Protein AF-A0AAV7KX79-F1 (afdb_monomer)

Solvent-accessible surface area (backbone atoms only — not comparable to full-atom values): 10371 Å² total; per-residue (Å²): 143,81,83,87,81,86,80,78,93,76,89,90,77,85,84,73,77,76,70,63,57,60,59,56,51,53,53,51,51,50,51,51,44,48,51,37,61,74,69,62,45,58,88,52,43,65,60,43,50,50,52,53,51,50,47,45,74,76,41,53,87,78,49,59,52,72,58,51,51,51,53,47,49,51,54,48,49,50,45,56,53,49,39,62,74,69,65,52,58,69,70,59,53,50,57,50,41,52,71,71,47,48,95,70,77,80,91,54,98,81,46,55,71,69,52,52,51,51,52,49,50,52,38,53,53,50,49,55,51,51,52,48,44,70,73,34,63,67,60,34,52,54,47,54,54,58,57,50,55,65,64,61,70,73,77,80,78,83,87,78,82,70,87,78,77,90,131

Nearest PDB structures (foldseek):
  5xyf-assembly1_A  TM=8.731E-01  e=1.178E-05  Homo sapiens
  8g9k-assembly1_A  TM=6.149E-01  e=1.117E+00  synthetic construct
  5xbk-assembly4_C  TM=3.121E-01  e=5.743E+00  Homo sapiens

Sequence (167 aa):
MRAKVRRGWACGRDSDTIREDNSLNVRLVAAAVWAVVKRRDTEHFGKVLEFLQIVHQQVPDLVFYRHHAKLCAGLKGKLVLDMFEKMRCPLDILKVLDNLFPEVLPDDPFAAPHDLWKVGQCYQEFRNFTFRLIRDDKFRTHYLQNALATFRHVSSADMFGGPTTND

Mean predicted aligned error: 12.67 Å

Radius of gyration: 25.35 Å; Cα contacts (8 Å, |Δi|>4): 63; chains: 1; bounding box: 36×67×100 Å

Foldseek 3Di:
DDDDDDDDDDDDDDDPPPPVVVVVVLVVVVVVLVVCVVVVVLVCLVVNLVNLVVCCVVPVVPDQPLVSLVVLLVSLLSNLLVCLVVVHDLVVSVVSLCVSQPLQDDDDPRHDPVSNVVSNVSSVVSVVVSVCLVPDVVCVVVCCVVVVVVVVVVPPDPDDPDDDDDD

Structure (mmCIF, N/CA/C/O backbone):
data_AF-A0AAV7KX79-F1
#
_entry.id   AF-A0AAV7KX79-F1
#
loop_
_atom_site.group_PDB
_atom_site.id
_atom_site.type_symbol
_atom_site.label_atom_id
_atom_site.label_alt_id
_atom_site.label_comp_id
_atom_site.label_asym_id
_atom_site.label_entity_id
_atom_site.label_seq_id
_atom_site.pdbx_PDB_ins_code
_atom_site.Cartn_x
_atom_site.Cartn_y
_atom_site.Cartn_z
_atom_site.occupancy
_atom_site.B_iso_or_equiv
_atom_site.auth_seq_id
_atom_site.auth_comp_id
_atom_site.auth_asym_id
_atom_site.auth_atom_id
_atom_site.pdbx_PDB_model_num
ATOM 1 N N . MET A 1 1 ? 8.513 -24.366 -78.784 1.00 43.75 1 MET A N 1
ATOM 2 C CA . MET A 1 1 ? 7.272 -24.742 -78.067 1.00 43.75 1 MET A CA 1
ATOM 3 C C . MET A 1 1 ? 7.639 -25.473 -76.778 1.00 43.75 1 MET A C 1
ATOM 5 O O . MET A 1 1 ? 7.964 -26.649 -76.835 1.00 43.75 1 MET A O 1
ATOM 9 N N . ARG A 1 2 ? 7.672 -24.782 -75.629 1.00 36.50 2 ARG A N 1
ATOM 10 C CA . ARG A 1 2 ? 7.756 -25.406 -74.294 1.00 36.50 2 ARG A CA 1
ATOM 11 C C . ARG A 1 2 ? 6.942 -24.586 -73.297 1.00 36.50 2 ARG A C 1
ATOM 13 O O . ARG A 1 2 ? 6.871 -23.365 -73.396 1.00 36.50 2 ARG A O 1
ATOM 20 N N . ALA A 1 3 ? 6.251 -25.322 -72.438 1.00 37.00 3 ALA A N 1
ATOM 21 C CA . ALA A 1 3 ? 5.068 -24.927 -71.699 1.00 37.00 3 ALA A CA 1
ATOM 22 C C . ALA A 1 3 ? 5.330 -23.905 -70.583 1.00 37.00 3 ALA A C 1
ATOM 24 O O . ALA A 1 3 ? 6.319 -23.977 -69.857 1.00 37.00 3 ALA A O 1
ATOM 25 N N . LYS A 1 4 ? 4.373 -22.986 -70.425 1.00 45.44 4 LYS A N 1
ATOM 26 C CA . LYS A 1 4 ? 4.292 -21.993 -69.353 1.00 45.44 4 LYS A CA 1
ATOM 27 C C . LYS A 1 4 ? 3.724 -22.669 -68.102 1.00 45.44 4 LYS A C 1
ATOM 29 O O . LYS A 1 4 ? 2.521 -22.900 -68.010 1.00 45.44 4 LYS A O 1
ATOM 34 N N . VAL A 1 5 ? 4.592 -23.013 -67.152 1.00 46.75 5 VAL A N 1
ATOM 35 C CA . VAL A 1 5 ? 4.190 -23.520 -65.831 1.00 46.75 5 VAL A CA 1
ATOM 36 C C . VAL A 1 5 ? 3.666 -22.352 -64.994 1.00 46.75 5 VAL A C 1
ATOM 38 O O . VAL A 1 5 ? 4.412 -21.456 -64.611 1.00 46.75 5 VAL A O 1
ATOM 41 N N . ARG A 1 6 ? 2.357 -22.368 -64.720 1.00 44.12 6 ARG A N 1
ATOM 42 C CA . ARG A 1 6 ? 1.689 -21.553 -63.697 1.00 44.12 6 ARG A CA 1
ATOM 43 C C . ARG A 1 6 ? 1.811 -22.266 -62.351 1.00 44.12 6 ARG A C 1
ATOM 45 O O . ARG A 1 6 ? 1.070 -23.216 -62.147 1.00 44.12 6 ARG A O 1
ATOM 52 N N . ARG A 1 7 ? 2.689 -21.815 -61.452 1.00 41.38 7 ARG A N 1
ATOM 53 C CA . ARG A 1 7 ? 2.660 -22.055 -59.989 1.00 41.38 7 ARG A CA 1
ATOM 54 C C . ARG A 1 7 ? 3.535 -20.966 -59.343 1.00 41.38 7 ARG A C 1
ATOM 56 O O . ARG A 1 7 ? 4.612 -20.718 -59.856 1.00 41.38 7 ARG A O 1
ATOM 63 N N . GLY A 1 8 ? 3.162 -20.265 -58.285 1.00 35.28 8 GLY A N 1
ATOM 64 C CA . GLY A 1 8 ? 1.996 -20.383 -57.433 1.00 35.28 8 GLY A CA 1
ATOM 65 C C . GLY A 1 8 ? 1.723 -19.057 -56.730 1.00 35.28 8 GLY A C 1
ATOM 66 O O . GLY A 1 8 ? 2.566 -18.165 -56.672 1.00 35.28 8 GLY A O 1
ATOM 67 N N . TRP A 1 9 ? 0.501 -18.949 -56.231 1.00 45.38 9 TRP A N 1
ATOM 68 C CA . TRP A 1 9 ? 0.145 -17.988 -55.207 1.00 45.38 9 TRP A CA 1
ATOM 69 C C . TRP A 1 9 ? 0.698 -18.526 -53.885 1.00 45.38 9 TRP A C 1
ATOM 71 O O . TRP A 1 9 ? 0.298 -19.601 -53.449 1.00 45.38 9 TRP A O 1
ATOM 81 N N . ALA A 1 10 ? 1.632 -17.805 -53.279 1.00 40.94 10 ALA A N 1
ATOM 82 C CA . ALA A 1 10 ? 2.019 -17.955 -51.880 1.00 40.94 10 ALA A CA 1
ATOM 83 C C . ALA A 1 10 ? 2.310 -16.530 -51.391 1.00 40.94 10 ALA A C 1
ATOM 85 O O . ALA A 1 10 ? 3.184 -15.857 -51.922 1.00 40.94 10 ALA A O 1
ATOM 86 N N . CYS A 1 11 ? 1.350 -15.932 -50.694 1.00 48.69 11 CYS A N 1
ATOM 87 C CA . CYS A 1 11 ? 1.288 -15.911 -49.234 1.00 48.69 11 CYS A CA 1
ATOM 88 C C . CYS A 1 11 ? 2.320 -14.930 -48.664 1.00 48.69 11 CYS A C 1
ATOM 90 O O . CYS A 1 11 ? 3.511 -15.207 -48.610 1.00 48.69 11 CYS A O 1
ATOM 92 N N . GLY A 1 12 ? 1.815 -13.773 -48.256 1.00 44.31 12 GLY A N 1
ATOM 93 C CA . GLY A 1 12 ? 2.560 -12.710 -47.595 1.00 44.31 12 GLY A CA 1
ATOM 94 C C . GLY A 1 12 ? 1.580 -11.657 -47.102 1.00 44.31 12 GLY A C 1
ATOM 95 O O . GLY A 1 12 ? 1.702 -10.486 -47.442 1.00 44.31 12 GLY A O 1
ATOM 96 N N . ARG A 1 13 ? 0.531 -12.113 -46.411 1.00 47.59 13 ARG A N 1
ATOM 97 C CA . ARG A 1 13 ? -0.399 -11.261 -45.684 1.00 47.59 13 ARG A CA 1
ATOM 98 C C . ARG A 1 13 ? -0.186 -11.512 -44.190 1.00 47.59 13 ARG A C 1
ATOM 100 O O . ARG A 1 13 ? -0.152 -12.666 -43.776 1.00 47.59 13 ARG A O 1
ATOM 107 N N . ASP A 1 14 ? -0.062 -10.406 -43.467 1.00 49.31 14 ASP A N 1
ATOM 108 C CA . ASP A 1 14 ? -0.220 -10.227 -42.023 1.00 49.31 14 ASP A CA 1
ATOM 109 C C . ASP A 1 14 ? 0.866 -10.808 -41.106 1.00 49.31 14 ASP A C 1
ATOM 111 O O . ASP A 1 14 ? 0.841 -11.962 -40.687 1.00 49.31 14 ASP A O 1
ATOM 115 N N . SER A 1 15 ? 1.801 -9.950 -40.691 1.00 48.16 15 SER A N 1
ATOM 116 C CA . SER A 1 15 ? 2.527 -10.137 -39.422 1.00 48.16 15 SER A CA 1
ATOM 117 C C . SER A 1 15 ? 2.645 -8.865 -38.569 1.00 48.16 15 SER A C 1
ATOM 119 O O . SER A 1 15 ? 3.143 -8.948 -37.451 1.00 48.16 15 SER A O 1
ATOM 121 N N . ASP A 1 16 ? 2.107 -7.719 -39.006 1.00 46.16 16 ASP A N 1
ATOM 122 C CA . ASP A 1 16 ? 2.292 -6.442 -38.291 1.00 46.16 16 ASP A CA 1
ATOM 123 C C . ASP A 1 16 ? 1.095 -5.996 -37.428 1.00 46.16 16 ASP A C 1
ATOM 125 O O . ASP A 1 16 ? 1.222 -5.071 -36.631 1.00 46.16 16 ASP A O 1
ATOM 129 N N . THR A 1 17 ? -0.058 -6.670 -37.483 1.00 48.53 17 THR A N 1
ATOM 130 C CA . THR A 1 17 ? -1.276 -6.210 -36.777 1.00 48.53 17 THR A CA 1
ATOM 131 C C . THR A 1 17 ? -1.373 -6.663 -35.309 1.00 48.53 17 THR A C 1
ATOM 133 O O . THR A 1 17 ? -2.221 -6.174 -34.573 1.00 48.53 17 THR A O 1
ATOM 136 N N . ILE A 1 18 ? -0.496 -7.551 -34.825 1.00 49.06 18 ILE A N 1
ATOM 137 C CA . ILE A 1 18 ? -0.605 -8.118 -33.459 1.00 49.06 18 ILE A CA 1
ATOM 138 C C . ILE A 1 18 ? 0.144 -7.278 -32.397 1.00 49.06 18 ILE A C 1
ATOM 140 O O . ILE A 1 18 ? -0.071 -7.443 -31.199 1.00 49.06 18 ILE A O 1
ATOM 144 N N . ARG A 1 19 ? 1.002 -6.323 -32.793 1.00 47.41 19 ARG A N 1
ATOM 145 C CA . ARG A 1 19 ? 1.788 -5.507 -31.838 1.00 47.41 19 ARG A CA 1
ATOM 146 C C . ARG A 1 19 ? 1.113 -4.214 -31.373 1.00 47.41 19 ARG A C 1
ATOM 148 O O . ARG A 1 19 ? 1.500 -3.702 -30.324 1.00 47.41 19 ARG A O 1
ATOM 155 N N . GLU A 1 20 ? 0.121 -3.697 -32.095 1.00 52.59 20 GLU A N 1
ATOM 156 C CA . GLU A 1 20 ? -0.553 -2.442 -31.717 1.00 52.59 20 GLU A CA 1
ATOM 157 C C . GLU A 1 20 ? -1.643 -2.630 -30.646 1.00 52.59 20 GLU A C 1
ATOM 159 O O . GLU A 1 20 ? -1.925 -1.707 -29.879 1.00 52.59 20 GLU A O 1
ATOM 164 N N . ASP A 1 21 ? -2.185 -3.842 -30.515 1.00 59.50 21 ASP A N 1
ATOM 165 C CA . ASP A 1 21 ? -3.300 -4.153 -29.609 1.00 59.50 21 ASP A CA 1
ATOM 166 C C . ASP A 1 21 ? -2.886 -4.081 -28.119 1.00 59.50 21 ASP A C 1
ATOM 168 O O . ASP A 1 21 ? -3.594 -3.563 -27.253 1.00 59.50 21 ASP A O 1
ATOM 172 N N . ASN A 1 22 ? -1.651 -4.479 -27.799 1.00 65.06 22 ASN A N 1
ATOM 173 C CA . ASN A 1 22 ? -1.164 -4.523 -26.414 1.00 65.06 22 ASN A CA 1
ATOM 174 C C . ASN A 1 22 ? -1.002 -3.136 -25.763 1.00 65.06 22 ASN A C 1
ATOM 176 O O . ASN A 1 22 ? -1.187 -2.998 -24.553 1.00 65.06 22 ASN A O 1
ATOM 180 N N . SER A 1 23 ? -0.693 -2.094 -26.543 1.00 74.88 23 SER A N 1
ATOM 181 C CA . SER A 1 23 ? -0.515 -0.732 -26.013 1.00 74.88 23 SER A CA 1
ATOM 182 C C . SER A 1 23 ? -1.846 -0.111 -25.576 1.00 74.88 23 SER A C 1
ATOM 184 O O . SER A 1 23 ? -1.940 0.516 -24.517 1.00 74.88 23 SER A O 1
ATOM 186 N N . LEU A 1 24 ? -2.908 -0.332 -26.358 1.00 81.56 24 LEU A N 1
ATOM 187 C CA . LEU A 1 24 ? -4.253 0.140 -26.029 1.00 81.56 24 LEU A CA 1
ATOM 188 C C . LEU A 1 24 ? -4.797 -0.562 -24.781 1.00 81.56 24 LEU A C 1
ATOM 190 O O . LEU A 1 24 ? -5.369 0.100 -23.914 1.00 81.56 24 LEU A O 1
ATOM 194 N N . ASN A 1 25 ? -4.523 -1.861 -24.639 1.00 86.06 25 ASN A N 1
ATOM 195 C CA . ASN A 1 25 ? -4.910 -2.642 -23.466 1.00 86.06 25 ASN A CA 1
ATOM 196 C C . ASN A 1 25 ? -4.262 -2.121 -22.173 1.00 86.06 25 ASN A C 1
ATOM 198 O O . ASN A 1 25 ? -4.964 -1.889 -21.188 1.00 86.06 25 ASN A O 1
ATOM 202 N N . VAL A 1 26 ? -2.953 -1.836 -22.169 1.00 87.00 26 VAL A N 1
ATOM 203 C CA . VAL A 1 26 ? -2.279 -1.274 -20.980 1.00 87.00 26 VAL A CA 1
ATOM 204 C C . VAL A 1 26 ? -2.833 0.107 -20.624 1.00 87.00 26 VAL A C 1
ATOM 206 O O . VAL A 1 26 ? -3.076 0.388 -19.451 1.00 87.00 26 VAL A O 1
ATOM 209 N N . ARG A 1 27 ? -3.086 0.967 -21.618 1.00 90.38 27 ARG A N 1
ATOM 210 C CA . ARG A 1 27 ? -3.663 2.304 -21.393 1.00 90.38 27 ARG A CA 1
ATOM 211 C C . ARG A 1 27 ? -5.080 2.233 -20.833 1.00 90.38 27 ARG A C 1
ATOM 213 O O . ARG A 1 27 ? -5.415 3.011 -19.942 1.00 90.38 27 ARG A O 1
ATOM 220 N N . LEU A 1 28 ? -5.894 1.301 -21.326 1.00 92.00 28 LEU A N 1
ATOM 221 C CA . LEU A 1 28 ? -7.248 1.071 -20.832 1.00 92.00 28 LEU A CA 1
ATOM 222 C C . LEU A 1 28 ? -7.231 0.596 -19.373 1.00 92.00 28 LEU A C 1
ATOM 224 O O . LEU A 1 28 ? -7.932 1.166 -18.536 1.00 92.00 28 LEU A O 1
ATOM 228 N N . VAL A 1 29 ? -6.393 -0.394 -19.049 1.00 91.88 29 VAL A 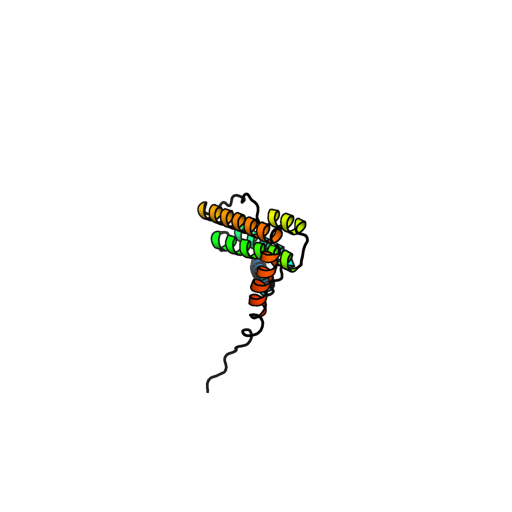N 1
ATOM 229 C CA . VAL A 1 29 ? -6.245 -0.896 -17.674 1.00 91.88 29 VAL A CA 1
ATOM 230 C C . VAL A 1 29 ? -5.708 0.199 -16.752 1.00 91.88 29 VAL A C 1
ATOM 232 O O . VAL A 1 29 ? -6.259 0.406 -15.674 1.00 91.88 29 VAL A O 1
ATOM 235 N N . ALA A 1 30 ? -4.705 0.967 -17.183 1.00 90.81 30 ALA A N 1
ATOM 236 C CA . ALA A 1 30 ? -4.180 2.092 -16.411 1.00 90.81 30 ALA A CA 1
ATOM 237 C C . ALA A 1 30 ? -5.248 3.170 -16.155 1.00 90.81 30 ALA A C 1
ATOM 239 O O . ALA A 1 30 ? -5.343 3.691 -15.043 1.00 90.81 30 ALA A O 1
ATOM 240 N N . ALA A 1 31 ? -6.095 3.475 -17.144 1.00 92.25 31 ALA A N 1
ATOM 241 C CA . ALA A 1 31 ? -7.216 4.397 -16.975 1.00 92.25 31 ALA A CA 1
ATOM 242 C C . ALA A 1 31 ? -8.254 3.863 -15.973 1.00 92.25 31 ALA A C 1
ATOM 244 O O . ALA A 1 31 ? -8.740 4.622 -15.131 1.00 92.25 31 ALA A O 1
ATOM 245 N N . ALA A 1 32 ? -8.559 2.563 -16.013 1.00 91.31 32 ALA A N 1
ATOM 246 C CA . ALA A 1 32 ? -9.450 1.920 -15.050 1.00 91.31 32 ALA A CA 1
ATOM 247 C C . ALA A 1 32 ? -8.865 1.943 -13.626 1.00 91.31 32 ALA A C 1
ATOM 249 O O . ALA A 1 32 ? -9.551 2.335 -12.682 1.00 91.31 32 ALA A O 1
ATOM 250 N N . VAL A 1 33 ? -7.580 1.609 -13.476 1.00 92.38 33 VAL A N 1
ATOM 251 C CA . VAL A 1 33 ? -6.840 1.696 -12.208 1.00 92.38 33 VAL A CA 1
ATOM 252 C C . VAL A 1 33 ? -6.875 3.121 -11.658 1.00 92.38 33 VAL A C 1
ATOM 254 O O . VAL A 1 33 ? -7.203 3.328 -10.489 1.00 92.38 33 VAL A O 1
ATOM 257 N N . TRP A 1 34 ? -6.610 4.120 -12.501 1.00 91.00 34 TRP A N 1
ATOM 258 C CA . TRP A 1 34 ? -6.688 5.523 -12.108 1.00 91.00 34 TRP A CA 1
ATOM 259 C C . TRP A 1 34 ? -8.095 5.922 -11.654 1.00 91.00 34 TRP A C 1
ATOM 261 O O . TRP A 1 34 ? -8.246 6.593 -10.633 1.00 91.00 34 TRP A O 1
ATOM 271 N N . ALA A 1 35 ? -9.138 5.479 -12.362 1.00 91.44 35 ALA A N 1
ATOM 272 C CA . ALA A 1 35 ? -10.521 5.741 -11.977 1.00 91.44 35 ALA A CA 1
ATOM 273 C C . ALA A 1 35 ? -10.870 5.138 -10.604 1.00 91.44 35 ALA A C 1
ATOM 275 O O . ALA A 1 35 ? -11.500 5.820 -9.795 1.00 91.44 35 ALA A O 1
ATOM 276 N N . VAL A 1 36 ? -10.423 3.911 -10.315 1.00 91.81 36 VAL A N 1
ATOM 277 C CA . VAL A 1 36 ? -10.594 3.246 -9.008 1.00 91.81 36 VAL A CA 1
ATOM 278 C C . VAL A 1 36 ? -9.916 4.044 -7.893 1.00 91.81 36 VAL A C 1
ATOM 280 O O . VAL A 1 36 ? -10.543 4.354 -6.877 1.00 91.81 36 VAL A O 1
ATOM 283 N N . VAL A 1 37 ? -8.657 4.444 -8.096 1.00 89.19 37 VAL A N 1
ATOM 284 C CA . VAL A 1 37 ? -7.898 5.231 -7.111 1.00 89.19 37 VAL A CA 1
ATOM 285 C C . VAL A 1 37 ? -8.544 6.601 -6.891 1.00 89.19 37 VAL A C 1
ATOM 287 O O . VAL A 1 37 ? -8.715 7.023 -5.747 1.00 89.19 37 VAL A O 1
ATOM 290 N N . LYS A 1 38 ? -8.981 7.272 -7.966 1.00 89.06 38 LYS A N 1
ATOM 291 C CA . LYS A 1 38 ? -9.652 8.579 -7.898 1.00 89.06 38 LYS A CA 1
ATOM 292 C C . LYS A 1 38 ? -10.980 8.505 -7.141 1.00 89.06 38 LYS A C 1
ATOM 294 O O . LYS A 1 38 ? -11.286 9.406 -6.366 1.00 89.06 38 LYS A O 1
ATOM 299 N N . ARG A 1 39 ? -11.750 7.431 -7.336 1.00 87.62 39 ARG A N 1
ATOM 300 C CA . ARG A 1 39 ? -13.010 7.172 -6.616 1.00 87.62 39 ARG A CA 1
ATOM 301 C C . ARG A 1 39 ? -12.799 6.636 -5.198 1.00 87.62 39 ARG A C 1
ATOM 303 O O . ARG A 1 39 ? -13.764 6.558 -4.448 1.00 87.62 39 ARG A O 1
ATOM 310 N N . ARG A 1 40 ? -11.554 6.305 -4.825 1.00 85.62 40 ARG A N 1
ATOM 311 C CA . ARG A 1 40 ? -11.184 5.665 -3.551 1.00 85.62 40 ARG A CA 1
ATOM 312 C C . ARG A 1 40 ? -11.956 4.369 -3.304 1.00 85.62 40 ARG A C 1
ATOM 314 O O . ARG A 1 40 ? -12.317 4.066 -2.171 1.00 85.62 40 ARG A O 1
ATOM 321 N N . ASP A 1 41 ? -12.200 3.625 -4.375 1.00 86.69 41 ASP A N 1
ATOM 322 C CA . ASP A 1 41 ? -12.957 2.382 -4.326 1.00 86.69 41 ASP A CA 1
ATOM 323 C C . ASP A 1 41 ? -12.067 1.233 -3.830 1.00 86.69 41 ASP A C 1
ATOM 325 O O . ASP A 1 41 ? -11.346 0.584 -4.593 1.00 86.69 41 ASP A O 1
ATOM 329 N N . THR A 1 42 ? -12.089 1.024 -2.514 1.00 86.50 42 THR A N 1
ATOM 330 C CA . THR A 1 42 ? -11.222 0.075 -1.807 1.00 86.50 42 THR A CA 1
ATOM 331 C C . THR A 1 42 ? -11.500 -1.384 -2.147 1.00 86.50 42 THR A C 1
ATOM 333 O O . THR A 1 42 ? -10.607 -2.213 -1.976 1.00 86.50 42 THR A O 1
ATOM 336 N N . GLU A 1 43 ? -12.680 -1.711 -2.681 1.00 87.31 43 GLU A N 1
ATOM 337 C CA . GLU A 1 43 ? -13.030 -3.080 -3.086 1.00 87.31 43 GLU A CA 1
ATOM 338 C C . GLU A 1 43 ? -12.152 -3.558 -4.247 1.00 87.31 43 GLU A C 1
ATOM 340 O O . GLU A 1 43 ? -11.775 -4.727 -4.329 1.00 87.31 43 GLU A O 1
ATOM 345 N N . HIS A 1 44 ? -11.748 -2.627 -5.112 1.00 90.31 44 HIS A N 1
ATOM 346 C CA . HIS A 1 44 ? -10.944 -2.908 -6.295 1.00 90.31 44 HIS A CA 1
ATOM 347 C C . HIS A 1 44 ? -9.438 -2.708 -6.078 1.00 90.31 44 HIS A C 1
ATOM 349 O O . HIS A 1 44 ? -8.646 -3.003 -6.977 1.00 90.31 44 HIS A O 1
ATOM 355 N N . PHE A 1 45 ? -9.004 -2.261 -4.895 1.00 90.69 45 PHE A N 1
ATOM 356 C CA . PHE A 1 45 ? -7.586 -1.997 -4.625 1.00 90.69 45 PHE A CA 1
ATOM 357 C C . PHE A 1 45 ? -6.714 -3.254 -4.716 1.00 90.69 45 PHE A C 1
ATOM 359 O O . PHE A 1 45 ? -5.549 -3.140 -5.088 1.00 90.69 45 PHE A O 1
ATOM 366 N N . GLY A 1 46 ? -7.267 -4.447 -4.471 1.00 89.75 46 GLY A N 1
ATOM 367 C CA . GLY A 1 46 ? -6.550 -5.707 -4.704 1.00 89.75 46 GLY A CA 1
ATOM 368 C C . GLY A 1 46 ? -6.077 -5.851 -6.156 1.00 89.75 46 GLY A C 1
ATOM 369 O O . GLY A 1 46 ? -4.901 -6.109 -6.395 1.00 89.75 46 GLY A O 1
ATOM 370 N N . LYS A 1 47 ? -6.957 -5.565 -7.126 1.00 91.31 47 LYS A N 1
ATOM 371 C CA . LYS A 1 47 ? -6.626 -5.598 -8.564 1.00 91.31 47 LYS A CA 1
ATOM 372 C C . LYS A 1 47 ? -5.645 -4.493 -8.956 1.00 91.31 47 LYS A C 1
ATOM 374 O O . LYS A 1 47 ? -4.800 -4.692 -9.820 1.00 91.31 47 LYS A O 1
ATOM 379 N N . VAL A 1 48 ? -5.740 -3.325 -8.314 1.00 93.62 48 VAL A N 1
ATOM 380 C CA . VAL A 1 48 ? -4.778 -2.230 -8.524 1.00 93.62 48 VAL A CA 1
ATOM 381 C C . VAL A 1 48 ? -3.379 -2.642 -8.067 1.00 93.62 48 VAL A C 1
ATOM 383 O O . VAL A 1 48 ? -2.412 -2.414 -8.789 1.00 93.62 48 VAL A O 1
ATOM 386 N N . LEU A 1 49 ? -3.263 -3.261 -6.891 1.00 93.19 49 LEU A N 1
ATOM 387 C CA . LEU A 1 49 ? -1.987 -3.754 -6.370 1.00 93.19 49 LEU A CA 1
ATOM 388 C C . LEU A 1 49 ? -1.398 -4.850 -7.265 1.00 93.19 49 LEU A C 1
ATOM 390 O O . LEU A 1 49 ? -0.204 -4.818 -7.545 1.00 93.19 49 LEU A O 1
ATOM 394 N N . GLU A 1 50 ? -2.228 -5.771 -7.754 1.00 92.44 50 GLU A N 1
ATOM 395 C CA . GLU A 1 50 ? -1.813 -6.804 -8.709 1.00 92.44 50 GLU A CA 1
ATOM 396 C C . GLU A 1 50 ? -1.289 -6.189 -10.013 1.00 92.44 50 GLU A C 1
ATOM 398 O O . GLU A 1 50 ? -0.196 -6.527 -10.464 1.00 92.44 50 GLU A O 1
ATOM 403 N N . PHE A 1 51 ? -2.006 -5.213 -10.577 1.00 92.06 51 PHE A N 1
ATOM 404 C CA . PHE A 1 51 ? -1.549 -4.490 -11.762 1.00 92.06 51 PHE A CA 1
ATOM 405 C C . PHE A 1 51 ? -0.201 -3.794 -11.530 1.00 92.06 51 PHE A C 1
ATOM 407 O O . PHE A 1 51 ? 0.704 -3.920 -12.351 1.00 92.06 51 PHE A O 1
ATOM 414 N N . LEU A 1 52 ? -0.034 -3.097 -10.401 1.00 92.38 52 LEU A N 1
ATOM 415 C CA . LEU A 1 52 ? 1.232 -2.443 -10.053 1.00 92.38 52 LEU A CA 1
ATOM 416 C C . LEU A 1 52 ? 2.377 -3.447 -9.882 1.00 92.38 52 LEU A C 1
ATOM 418 O O . LEU A 1 52 ? 3.511 -3.144 -10.249 1.00 92.38 52 LEU A O 1
ATOM 422 N N . GLN A 1 53 ? 2.099 -4.631 -9.335 1.00 91.12 53 GLN A N 1
ATOM 423 C CA . GLN A 1 53 ? 3.084 -5.700 -9.203 1.00 91.12 53 GLN A CA 1
ATOM 424 C C . GLN A 1 53 ? 3.514 -6.235 -10.573 1.00 91.12 53 GLN A C 1
ATOM 426 O O . GLN A 1 53 ? 4.710 -6.365 -10.825 1.00 91.12 53 GLN A O 1
ATOM 431 N N . ILE A 1 54 ? 2.560 -6.487 -11.474 1.00 91.25 54 ILE A N 1
ATOM 432 C CA . ILE A 1 54 ? 2.843 -6.937 -12.842 1.00 91.25 54 ILE A CA 1
ATOM 433 C C . ILE A 1 54 ? 3.673 -5.884 -13.580 1.00 91.25 54 ILE A C 1
ATOM 435 O O . ILE A 1 54 ? 4.687 -6.218 -14.184 1.00 91.25 54 ILE A O 1
ATOM 439 N N . VAL A 1 55 ? 3.289 -4.606 -13.505 1.00 90.56 55 VAL A N 1
ATOM 440 C CA . VAL A 1 55 ? 4.026 -3.515 -14.162 1.00 90.56 55 VAL A CA 1
ATOM 441 C C . VAL A 1 55 ? 5.465 -3.428 -13.652 1.00 90.56 55 VAL A C 1
ATOM 443 O O . VAL A 1 55 ? 6.376 -3.306 -14.464 1.00 90.56 55 VAL A O 1
ATOM 446 N N . HIS A 1 56 ? 5.682 -3.551 -12.340 1.00 90.31 56 HIS A N 1
ATOM 447 C CA . HIS A 1 56 ? 7.026 -3.559 -11.748 1.00 90.31 56 HIS A CA 1
ATOM 448 C C . HIS A 1 56 ? 7.869 -4.751 -12.210 1.00 90.31 56 HIS A C 1
ATOM 450 O O . HIS A 1 56 ? 9.039 -4.590 -12.528 1.00 90.31 56 HIS A O 1
ATOM 456 N N . GLN A 1 57 ? 7.273 -5.939 -12.318 1.00 88.50 57 GLN A N 1
ATOM 457 C CA . GLN A 1 57 ? 7.979 -7.135 -12.790 1.00 88.50 57 GLN A CA 1
ATOM 458 C C . GLN A 1 57 ? 8.311 -7.087 -14.287 1.00 88.50 57 GLN A C 1
ATOM 460 O O . GLN A 1 57 ? 9.346 -7.603 -14.699 1.00 88.50 57 GLN A O 1
ATOM 465 N N . GLN A 1 58 ? 7.428 -6.509 -15.106 1.00 89.44 58 GLN A N 1
ATOM 466 C CA . GLN A 1 58 ? 7.604 -6.450 -16.561 1.00 89.44 58 GLN A CA 1
ATOM 467 C C . GLN A 1 58 ? 8.478 -5.269 -16.999 1.00 89.44 58 GLN A C 1
ATOM 469 O O . GLN A 1 58 ? 9.212 -5.380 -17.978 1.00 89.44 58 GLN A O 1
ATOM 474 N N . VAL A 1 59 ? 8.388 -4.134 -16.301 1.00 89.44 59 VAL A N 1
ATOM 475 C CA . VAL A 1 59 ? 9.117 -2.900 -16.623 1.00 89.44 59 VAL A CA 1
ATOM 476 C C . VAL A 1 59 ? 9.638 -2.252 -15.327 1.00 89.44 59 VAL A C 1
ATOM 478 O O . VAL A 1 59 ? 9.133 -1.203 -14.912 1.00 89.44 59 VAL A O 1
ATOM 481 N N . PRO A 1 60 ? 10.653 -2.849 -14.674 1.00 85.25 60 PRO A N 1
ATOM 482 C CA . PRO A 1 60 ? 11.182 -2.364 -13.392 1.00 85.25 60 PRO A CA 1
ATOM 483 C C . PRO A 1 60 ? 11.790 -0.956 -13.484 1.00 85.25 60 PRO A C 1
ATOM 485 O O . PRO A 1 60 ? 11.784 -0.206 -12.510 1.00 85.25 60 PRO A O 1
ATOM 488 N N . ASP A 1 61 ? 12.242 -0.550 -14.672 1.00 86.50 61 ASP A N 1
ATOM 489 C CA . ASP A 1 61 ? 12.817 0.778 -14.912 1.00 86.50 61 ASP A CA 1
ATOM 490 C C . ASP A 1 61 ? 11.762 1.887 -15.068 1.00 86.50 61 ASP A C 1
ATOM 492 O O . ASP A 1 61 ? 12.106 3.068 -15.131 1.00 86.50 61 ASP A O 1
ATOM 496 N N . LEU A 1 62 ? 10.468 1.541 -15.127 1.00 88.88 62 LEU A N 1
ATOM 497 C CA . LEU A 1 62 ? 9.400 2.531 -15.289 1.00 88.88 62 LEU A CA 1
ATOM 498 C C . LEU A 1 62 ? 9.267 3.429 -14.054 1.00 88.88 62 LEU A C 1
ATOM 500 O O . LEU A 1 62 ? 8.988 4.624 -14.166 1.00 88.88 62 LEU A O 1
ATOM 504 N N . VAL A 1 63 ? 9.426 2.845 -12.865 1.00 87.12 63 VAL A N 1
ATOM 505 C CA . VAL A 1 63 ? 9.260 3.524 -11.581 1.00 87.12 63 VAL A CA 1
ATOM 506 C C . VAL A 1 63 ? 10.287 2.968 -10.606 1.00 87.12 63 VAL A C 1
ATOM 508 O O . VAL A 1 63 ? 10.292 1.774 -10.339 1.00 87.12 63 VAL A O 1
ATOM 511 N N . PHE A 1 64 ? 11.103 3.834 -9.994 1.00 88.19 64 PHE A N 1
ATOM 512 C CA . PHE A 1 64 ? 12.023 3.376 -8.949 1.00 88.19 64 PHE A CA 1
ATOM 513 C C . PHE A 1 64 ? 11.270 2.630 -7.844 1.00 88.19 64 PHE A C 1
ATOM 515 O O . PHE A 1 64 ? 10.230 3.110 -7.374 1.00 88.19 64 PHE A O 1
ATOM 522 N N . TYR A 1 65 ? 11.862 1.542 -7.348 1.00 89.56 65 TYR A N 1
ATOM 523 C CA . TYR A 1 65 ? 11.287 0.693 -6.303 1.00 89.56 65 TYR A CA 1
ATOM 524 C C . TYR A 1 65 ? 10.706 1.490 -5.123 1.00 89.56 65 TYR A C 1
ATOM 526 O O . TYR A 1 65 ? 9.577 1.260 -4.704 1.00 89.56 65 TYR A O 1
ATOM 534 N N . ARG A 1 66 ? 11.402 2.530 -4.642 1.00 88.88 66 ARG A N 1
ATOM 535 C CA . ARG A 1 66 ? 10.907 3.401 -3.558 1.00 88.88 66 ARG A CA 1
ATOM 536 C C . ARG A 1 66 ? 9.537 4.042 -3.830 1.00 88.88 66 ARG A C 1
ATOM 538 O O . ARG A 1 66 ? 8.777 4.275 -2.895 1.00 88.88 66 ARG A O 1
ATOM 545 N N . HIS A 1 67 ? 9.241 4.406 -5.078 1.00 91.12 67 HIS A N 1
ATOM 546 C CA . HIS A 1 67 ? 7.979 5.047 -5.453 1.00 91.12 67 HIS A CA 1
ATOM 547 C C . HIS A 1 67 ? 6.880 4.000 -5.610 1.00 91.12 67 HIS A C 1
ATOM 549 O O . HIS A 1 67 ? 5.781 4.208 -5.097 1.00 91.12 67 HIS A O 1
ATOM 555 N N . HIS A 1 68 ? 7.203 2.863 -6.231 1.00 91.44 68 HIS A N 1
ATOM 556 C CA . HIS A 1 68 ? 6.313 1.705 -6.301 1.00 91.44 68 HIS A CA 1
ATOM 557 C C . HIS A 1 68 ? 5.913 1.221 -4.902 1.00 91.44 68 HIS A C 1
ATOM 559 O O . HIS A 1 68 ? 4.724 1.136 -4.591 1.00 91.44 68 HIS A O 1
ATOM 565 N N . ALA A 1 69 ? 6.889 1.028 -4.014 1.00 91.50 69 ALA A N 1
ATOM 566 C CA . ALA A 1 69 ? 6.659 0.564 -2.655 1.00 91.50 69 ALA A CA 1
ATOM 567 C C . ALA A 1 69 ? 5.821 1.554 -1.834 1.00 91.50 69 ALA A C 1
ATOM 569 O O . ALA A 1 69 ? 4.908 1.138 -1.122 1.00 91.50 69 ALA A O 1
ATOM 570 N N . LYS A 1 70 ? 6.068 2.867 -1.964 1.00 91.56 70 LYS A N 1
ATOM 571 C CA . LYS A 1 70 ? 5.240 3.906 -1.325 1.00 91.56 70 LYS A CA 1
ATOM 572 C C . LYS A 1 70 ? 3.800 3.884 -1.829 1.00 91.56 70 LYS A C 1
ATOM 574 O O . LYS A 1 70 ? 2.878 3.983 -1.021 1.00 91.56 70 LYS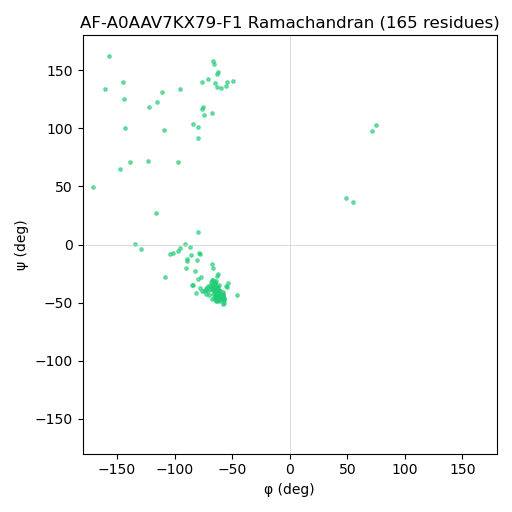 A O 1
ATOM 579 N N . LEU A 1 71 ? 3.605 3.744 -3.140 1.00 92.50 71 LEU A N 1
ATOM 580 C CA . LEU A 1 71 ? 2.277 3.662 -3.742 1.00 92.50 71 LEU A CA 1
ATOM 581 C C . LEU A 1 71 ? 1.525 2.426 -3.231 1.00 92.50 71 LEU A C 1
ATOM 583 O O . LEU A 1 71 ? 0.395 2.545 -2.756 1.00 92.50 71 LEU A O 1
ATOM 587 N N . CYS A 1 72 ? 2.179 1.263 -3.239 1.00 92.94 72 CYS A N 1
ATOM 588 C CA . CYS A 1 72 ? 1.609 0.023 -2.725 1.00 92.94 72 CYS A CA 1
ATOM 589 C C . CYS A 1 72 ? 1.285 0.120 -1.228 1.00 92.94 72 CYS A C 1
ATOM 591 O O . CYS A 1 72 ? 0.183 -0.239 -0.820 1.00 92.94 72 CYS A O 1
ATOM 593 N N . ALA A 1 73 ? 2.202 0.642 -0.408 1.00 92.88 73 ALA A N 1
ATOM 594 C CA . ALA A 1 73 ? 1.988 0.821 1.028 1.00 92.88 73 ALA A CA 1
ATOM 595 C C . ALA A 1 73 ? 0.797 1.747 1.321 1.00 92.88 73 ALA A C 1
ATOM 597 O O . ALA A 1 73 ? -0.028 1.433 2.176 1.00 92.88 73 ALA A O 1
ATOM 598 N N . GLY A 1 74 ? 0.661 2.849 0.575 1.00 92.44 74 GLY A N 1
ATOM 599 C CA . GLY A 1 74 ? -0.464 3.773 0.715 1.00 92.44 74 GLY A CA 1
ATOM 600 C C . GLY A 1 74 ? -1.812 3.125 0.386 1.00 92.44 74 GLY A C 1
ATOM 601 O O . GLY A 1 74 ? -2.766 3.260 1.155 1.00 92.44 74 GLY A O 1
ATOM 602 N N . LEU A 1 75 ? -1.888 2.371 -0.716 1.00 93.31 75 LEU A N 1
ATOM 603 C CA . LEU A 1 75 ? -3.104 1.648 -1.108 1.00 93.31 75 LEU A CA 1
ATOM 604 C C . LEU A 1 75 ? -3.476 0.565 -0.088 1.00 93.31 75 LEU A C 1
ATOM 606 O O . LEU A 1 75 ? -4.622 0.511 0.359 1.00 93.31 75 LEU A O 1
ATOM 610 N N . LYS A 1 76 ? -2.500 -0.249 0.333 1.00 93.31 76 LYS A N 1
ATOM 611 C CA . LYS A 1 76 ? -2.675 -1.272 1.375 1.00 93.31 76 LYS A CA 1
ATOM 612 C C . LYS A 1 76 ? -3.148 -0.657 2.693 1.00 93.31 76 LYS A C 1
ATOM 614 O O . LYS A 1 76 ? -4.091 -1.153 3.305 1.00 93.31 76 LYS A O 1
ATOM 619 N N . GLY A 1 77 ? -2.538 0.455 3.102 1.00 92.50 77 GLY A N 1
ATOM 620 C CA . GLY A 1 77 ? -2.893 1.165 4.326 1.00 92.50 77 GLY A CA 1
ATOM 621 C C . GLY A 1 77 ? -4.318 1.709 4.280 1.00 92.50 77 GLY A C 1
ATOM 622 O O . GLY A 1 77 ? -5.070 1.542 5.239 1.00 92.50 77 GLY A O 1
ATOM 623 N N . LYS A 1 78 ? -4.742 2.285 3.145 1.00 90.38 78 LYS A N 1
ATOM 624 C CA . LYS A 1 78 ? -6.129 2.738 2.975 1.00 90.38 78 LYS A CA 1
ATOM 625 C C . LYS A 1 78 ? -7.125 1.577 3.032 1.00 90.38 78 LYS A C 1
ATOM 627 O O . LYS A 1 78 ? -8.194 1.760 3.603 1.00 90.38 78 LYS A O 1
ATOM 632 N N . LEU A 1 79 ? -6.775 0.406 2.502 1.00 91.00 79 LEU A N 1
ATOM 633 C CA . LEU A 1 79 ? -7.597 -0.808 2.577 1.00 91.00 79 LEU A CA 1
ATOM 634 C C . LEU A 1 79 ? -7.837 -1.227 4.038 1.00 91.00 79 LEU A C 1
ATOM 636 O O . LEU A 1 79 ? -8.976 -1.439 4.442 1.00 91.00 79 LEU A O 1
ATOM 640 N N . VAL A 1 80 ? -6.779 -1.244 4.854 1.00 91.44 80 VAL A N 1
ATOM 641 C CA . VAL A 1 80 ? -6.874 -1.530 6.296 1.00 91.44 80 VAL A CA 1
ATOM 642 C C . VAL A 1 80 ? -7.694 -0.459 7.027 1.00 91.44 80 VAL A C 1
ATOM 644 O O . VAL A 1 80 ? -8.580 -0.789 7.810 1.00 91.44 80 VAL A O 1
ATOM 647 N N . LEU A 1 81 ? -7.454 0.826 6.752 1.00 89.88 81 LEU A N 1
ATOM 648 C CA . LEU A 1 81 ? -8.202 1.928 7.371 1.00 89.88 81 LEU A CA 1
ATOM 649 C C . LEU A 1 81 ? -9.694 1.922 7.009 1.00 89.88 81 LEU A C 1
ATOM 651 O O . LEU A 1 81 ? -10.533 2.222 7.854 1.00 89.88 81 LEU A O 1
ATOM 655 N N . ASP A 1 82 ? -10.036 1.551 5.778 1.00 88.88 82 ASP A N 1
ATOM 656 C CA . ASP A 1 82 ? -11.422 1.392 5.331 1.00 88.88 82 ASP A CA 1
ATOM 657 C C . ASP A 1 82 ? -12.147 0.259 6.077 1.00 88.88 82 ASP A C 1
ATOM 659 O O . ASP A 1 82 ? -13.337 0.366 6.366 1.00 88.88 82 ASP A O 1
ATOM 663 N N . MET A 1 83 ? -11.434 -0.794 6.496 1.00 88.25 83 MET A N 1
ATOM 664 C CA . MET A 1 83 ? -12.017 -1.829 7.358 1.00 88.25 83 MET A CA 1
ATOM 665 C C . MET A 1 83 ? -12.381 -1.303 8.752 1.00 88.25 83 MET A C 1
ATOM 667 O O . MET A 1 83 ? -13.412 -1.706 9.297 1.00 88.25 83 MET A O 1
ATOM 671 N N . PHE A 1 84 ? -11.582 -0.390 9.316 1.00 87.25 84 PHE A N 1
ATOM 672 C CA . PHE A 1 84 ? -11.930 0.284 10.571 1.00 87.25 84 PHE A CA 1
ATOM 673 C C . PHE A 1 84 ? -13.143 1.204 10.407 1.00 87.25 84 PHE A C 1
ATOM 675 O O . PHE A 1 84 ? -13.999 1.235 11.288 1.00 87.25 84 PHE A O 1
ATOM 682 N N . GLU A 1 85 ? -13.246 1.916 9.281 1.00 84.25 85 GLU A N 1
ATOM 683 C CA . GLU A 1 85 ? -14.394 2.777 8.963 1.00 84.25 85 GLU A CA 1
ATOM 684 C C . GLU A 1 85 ? -15.690 1.963 8.811 1.00 84.25 85 GLU A C 1
ATOM 686 O O . GLU A 1 85 ? -16.732 2.340 9.341 1.00 84.25 85 GLU A O 1
ATOM 691 N N . LYS A 1 86 ? -15.612 0.789 8.174 1.00 84.56 86 LYS A N 1
ATOM 692 C CA . LYS A 1 86 ? -16.736 -0.146 7.998 1.00 84.56 86 LYS A CA 1
ATOM 693 C C . LYS A 1 86 ? -17.034 -1.005 9.240 1.00 84.56 86 LYS A C 1
ATOM 695 O O . LYS A 1 86 ? -17.788 -1.970 9.129 1.00 84.56 86 LYS A O 1
ATOM 700 N N . MET A 1 87 ? -16.439 -0.694 10.399 1.00 78.56 87 MET A N 1
ATOM 70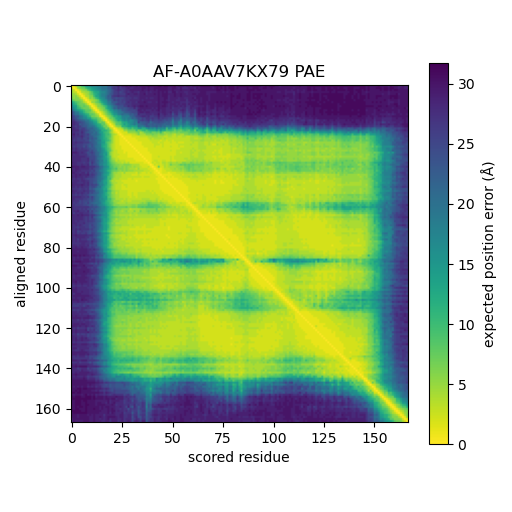1 C CA . MET A 1 87 ? -16.600 -1.420 11.671 1.00 78.56 87 MET A CA 1
ATOM 702 C C . MET A 1 87 ? -16.427 -2.945 11.544 1.00 78.56 87 MET A C 1
ATOM 704 O O . MET A 1 87 ? -17.157 -3.728 12.155 1.00 78.56 87 MET A O 1
ATOM 708 N N . ARG A 1 88 ? -15.461 -3.392 10.731 1.00 79.69 88 ARG A N 1
ATOM 709 C CA . ARG A 1 88 ? -15.167 -4.823 10.580 1.00 79.69 88 ARG A CA 1
ATOM 710 C C . ARG A 1 88 ? -14.634 -5.416 11.885 1.00 79.69 88 ARG A C 1
ATOM 712 O O . ARG A 1 88 ? -14.064 -4.719 12.726 1.00 79.69 88 ARG A O 1
ATOM 719 N N . CYS A 1 89 ? -14.809 -6.728 12.037 1.00 86.25 89 CYS A N 1
ATOM 720 C CA . CYS A 1 89 ? -14.306 -7.452 13.196 1.00 86.25 89 CYS A CA 1
ATOM 721 C C . CYS A 1 89 ? -12.772 -7.302 13.288 1.00 86.25 89 CYS A C 1
ATOM 723 O O . CYS A 1 89 ? -12.089 -7.486 12.275 1.00 86.25 89 CYS A O 1
ATOM 725 N N . PRO A 1 90 ? -12.202 -7.017 14.476 1.00 84.81 90 PRO A N 1
ATOM 726 C CA . PRO A 1 90 ? -10.754 -6.894 14.649 1.00 84.81 90 PRO A CA 1
ATOM 727 C C . PRO A 1 90 ? -9.960 -8.106 14.149 1.00 84.81 90 PRO A C 1
ATOM 729 O O . PRO A 1 90 ? -8.867 -7.943 13.619 1.00 84.81 90 PRO A O 1
ATOM 732 N N . LEU A 1 91 ? -10.520 -9.314 14.262 1.00 87.56 91 LEU A N 1
ATOM 733 C CA . LEU A 1 91 ? -9.886 -10.541 13.772 1.00 87.56 91 LEU A CA 1
ATOM 734 C C . LEU A 1 91 ? -9.720 -10.552 12.246 1.00 87.56 91 LEU A C 1
ATOM 736 O O . LEU A 1 91 ? -8.707 -11.038 11.748 1.00 87.56 91 LEU A O 1
ATOM 740 N N . ASP A 1 92 ? -10.677 -10.000 11.500 1.00 89.38 92 ASP A N 1
ATOM 741 C CA . ASP A 1 92 ? -10.590 -9.921 10.038 1.00 89.38 92 ASP A CA 1
ATOM 742 C C . ASP A 1 92 ? -9.562 -8.873 9.606 1.00 89.38 92 ASP A C 1
ATOM 744 O O . ASP A 1 92 ? -8.805 -9.097 8.663 1.00 89.38 92 ASP A O 1
ATOM 748 N N . ILE A 1 93 ? -9.484 -7.760 10.345 1.00 89.44 93 ILE A N 1
ATOM 749 C CA . ILE A 1 93 ? -8.473 -6.720 10.131 1.00 89.44 93 ILE A CA 1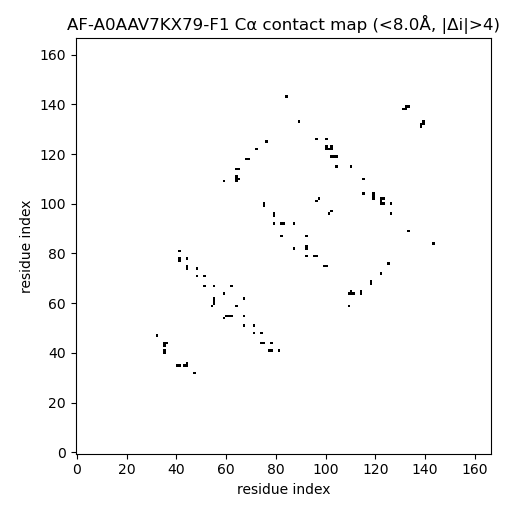
ATOM 750 C C . ILE A 1 93 ? -7.070 -7.295 10.326 1.00 89.44 93 ILE A C 1
ATOM 752 O O . ILE A 1 93 ? -6.199 -7.043 9.500 1.00 89.44 93 ILE A O 1
ATOM 756 N N . LEU A 1 94 ? -6.853 -8.095 11.374 1.00 89.00 94 LEU A N 1
ATOM 757 C CA . LEU A 1 94 ? -5.562 -8.743 11.620 1.00 89.00 94 LEU A CA 1
ATOM 758 C C . LEU A 1 94 ? -5.183 -9.718 10.501 1.00 89.00 94 LEU A C 1
ATOM 760 O O . LEU A 1 94 ? -4.069 -9.648 9.992 1.00 89.00 94 LEU A O 1
ATOM 764 N N . LYS A 1 95 ? -6.125 -10.549 10.038 1.00 90.25 95 LYS A N 1
ATOM 765 C CA . LYS A 1 95 ? -5.888 -11.451 8.897 1.00 90.25 95 LYS A CA 1
ATOM 766 C C . LYS A 1 95 ? -5.480 -10.689 7.636 1.00 90.25 95 LYS A C 1
ATOM 768 O O . LYS A 1 95 ? -4.569 -11.103 6.926 1.00 90.25 95 LYS A O 1
ATOM 773 N N . VAL A 1 96 ? -6.156 -9.579 7.336 1.00 89.88 96 VAL A N 1
ATOM 774 C CA . VAL A 1 96 ? -5.815 -8.743 6.177 1.00 89.88 96 VAL A CA 1
ATOM 775 C C . VAL A 1 96 ? -4.481 -8.027 6.381 1.00 89.88 96 VAL A C 1
ATOM 777 O O . VAL A 1 96 ? -3.699 -7.930 5.437 1.00 89.88 96 VAL A O 1
ATOM 780 N N . LEU A 1 97 ? -4.191 -7.567 7.598 1.00 91.19 97 LEU A N 1
ATOM 781 C CA . LEU A 1 97 ? -2.927 -6.922 7.939 1.00 91.19 97 LEU A CA 1
ATOM 782 C C . LEU A 1 97 ? -1.739 -7.853 7.684 1.00 91.19 97 LEU A C 1
ATOM 784 O O . LEU A 1 97 ? -0.785 -7.420 7.045 1.00 91.19 97 LEU A O 1
ATOM 788 N N . ASP A 1 98 ? -1.816 -9.115 8.109 1.00 89.50 98 ASP A N 1
ATOM 789 C CA . ASP A 1 98 ? -0.734 -10.090 7.919 1.00 89.50 98 ASP A CA 1
ATOM 790 C C . ASP A 1 98 ? -0.480 -10.402 6.436 1.00 89.50 98 ASP A C 1
ATOM 792 O O . ASP A 1 98 ? 0.666 -10.574 6.023 1.00 89.50 98 ASP A O 1
ATOM 796 N N . ASN A 1 99 ? -1.530 -10.387 5.610 1.00 89.69 99 ASN A N 1
ATOM 797 C CA . ASN A 1 99 ? -1.405 -10.586 4.165 1.00 89.69 99 ASN A CA 1
ATOM 798 C C . ASN A 1 99 ? -0.826 -9.357 3.441 1.00 89.69 99 ASN A C 1
ATOM 800 O O . ASN A 1 99 ? -0.047 -9.493 2.498 1.00 89.69 99 ASN A O 1
ATOM 804 N N . LEU A 1 100 ? -1.229 -8.143 3.830 1.00 89.56 100 LEU A N 1
ATOM 805 C CA . LEU A 1 100 ? -0.826 -6.914 3.136 1.00 89.56 100 LEU A CA 1
ATOM 806 C C . LEU A 1 100 ? 0.532 -6.382 3.615 1.00 89.56 100 LEU A C 1
ATOM 808 O O . LEU A 1 100 ? 1.295 -5.844 2.806 1.00 89.56 100 LEU A O 1
ATOM 812 N N . PHE A 1 101 ? 0.831 -6.538 4.902 1.00 90.81 101 PHE A N 1
ATOM 813 C CA . PHE A 1 101 ? 2.034 -6.053 5.574 1.00 90.81 101 PHE A CA 1
ATOM 814 C C . PHE A 1 101 ? 2.764 -7.225 6.247 1.00 90.81 101 PHE A C 1
ATOM 816 O O . PHE A 1 101 ? 2.743 -7.334 7.477 1.00 90.81 101 PHE A O 1
ATOM 823 N N . PRO A 1 102 ? 3.397 -8.115 5.460 1.00 87.56 102 PRO A N 1
ATOM 824 C CA . PRO A 1 102 ? 4.153 -9.233 6.005 1.00 87.56 102 PRO A CA 1
ATOM 825 C C . PRO A 1 102 ? 5.337 -8.741 6.846 1.00 87.56 102 PRO A C 1
ATOM 827 O O . PRO A 1 102 ? 5.930 -7.696 6.573 1.00 87.56 102 PRO A O 1
ATOM 830 N N . GLU A 1 103 ? 5.684 -9.519 7.869 1.00 80.12 103 GLU A N 1
ATOM 831 C CA . GLU A 1 103 ? 6.787 -9.226 8.793 1.00 80.12 103 GLU A CA 1
ATOM 832 C C . GLU A 1 103 ? 8.162 -9.326 8.121 1.00 80.12 103 GLU A C 1
ATOM 834 O O . GLU A 1 103 ? 9.073 -8.563 8.445 1.00 80.12 103 GLU A O 1
ATOM 839 N N . VAL A 1 104 ? 8.279 -10.221 7.140 1.00 82.81 104 VAL A N 1
ATOM 840 C CA . VAL A 1 104 ? 9.457 -10.383 6.289 1.00 82.81 104 VAL A CA 1
ATOM 841 C C . VAL A 1 104 ? 9.059 -10.031 4.863 1.00 82.81 104 VAL A C 1
ATOM 843 O O . VAL A 1 104 ? 8.120 -10.605 4.309 1.00 82.81 104 VAL A O 1
ATOM 846 N N . LEU A 1 105 ? 9.758 -9.062 4.275 1.00 83.69 105 LEU A N 1
ATOM 847 C CA . LEU A 1 105 ? 9.573 -8.715 2.872 1.00 83.69 105 LEU A CA 1
ATOM 848 C C . LEU A 1 105 ? 10.248 -9.767 1.987 1.00 83.69 105 LEU A C 1
ATOM 850 O O . LEU A 1 105 ? 11.352 -10.201 2.316 1.00 83.69 105 LEU A O 1
ATOM 854 N N . PRO A 1 106 ? 9.618 -10.164 0.870 1.00 82.00 106 PRO A N 1
ATOM 855 C CA . PRO A 1 106 ? 10.297 -10.972 -0.130 1.00 82.00 106 PRO A CA 1
ATOM 856 C C . PRO A 1 106 ? 11.470 -10.188 -0.729 1.00 82.00 106 PRO A C 1
ATOM 858 O O . PRO A 1 106 ? 11.389 -8.966 -0.884 1.00 82.00 106 PRO A O 1
ATOM 861 N N . ASP A 1 107 ? 12.539 -10.899 -1.083 1.00 80.88 107 ASP A N 1
ATOM 862 C CA . ASP A 1 107 ? 13.659 -10.309 -1.811 1.00 80.88 107 ASP A CA 1
ATOM 863 C C . ASP A 1 107 ? 13.193 -9.813 -3.185 1.00 80.88 107 ASP A C 1
ATOM 865 O O . ASP A 1 107 ? 12.468 -10.504 -3.907 1.00 80.88 107 ASP A O 1
ATOM 869 N N . ASP A 1 108 ? 13.632 -8.609 -3.551 1.00 83.06 108 ASP A N 1
ATOM 870 C CA . ASP A 1 108 ? 13.377 -8.004 -4.856 1.00 83.06 108 ASP A CA 1
ATOM 871 C C . ASP A 1 108 ? 14.726 -7.685 -5.525 1.00 83.06 108 ASP A C 1
ATOM 873 O O . ASP A 1 108 ? 15.497 -6.886 -4.982 1.00 83.06 108 ASP A O 1
ATOM 877 N N . PRO A 1 109 ? 15.039 -8.289 -6.688 1.00 83.19 109 PRO A N 1
ATOM 878 C CA . PRO A 1 109 ? 16.322 -8.098 -7.364 1.00 83.19 109 PRO A CA 1
ATOM 879 C C . PRO A 1 109 ? 16.517 -6.675 -7.910 1.00 83.19 109 PRO A C 1
ATOM 881 O O . PRO A 1 109 ? 17.647 -6.288 -8.206 1.00 83.19 109 PRO A O 1
ATOM 884 N N . PHE A 1 110 ? 15.444 -5.891 -8.043 1.00 82.25 110 PHE A N 1
ATOM 885 C CA . PHE A 1 110 ? 15.467 -4.514 -8.540 1.00 82.25 110 PHE A CA 1
ATOM 886 C C . PHE A 1 110 ? 15.491 -3.479 -7.408 1.00 82.25 110 PHE A C 1
ATOM 888 O O . PHE A 1 110 ? 15.606 -2.275 -7.660 1.00 82.25 110 PHE A O 1
ATOM 895 N N . ALA A 1 111 ? 15.380 -3.918 -6.154 1.00 85.81 111 ALA A N 1
ATOM 896 C CA . ALA A 1 111 ? 15.344 -3.037 -5.002 1.00 85.81 111 ALA A CA 1
ATOM 897 C C . ALA A 1 111 ? 16.730 -2.861 -4.370 1.00 85.81 111 ALA A C 1
ATOM 899 O O . ALA A 1 111 ? 17.450 -3.817 -4.086 1.00 85.81 111 ALA A O 1
ATOM 900 N N . ALA A 1 112 ? 17.091 -1.613 -4.064 1.00 88.00 112 ALA A N 1
ATOM 901 C CA . ALA A 1 112 ? 18.270 -1.347 -3.252 1.00 88.00 112 ALA A CA 1
ATOM 902 C C . ALA A 1 112 ? 18.061 -1.908 -1.826 1.00 88.00 112 ALA A C 1
ATOM 904 O O . ALA A 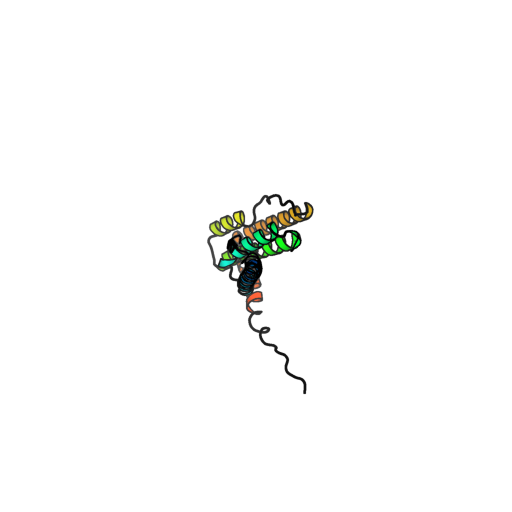1 112 ? 16.991 -1.684 -1.248 1.00 88.00 112 ALA A O 1
ATOM 905 N N . PRO A 1 113 ? 19.072 -2.534 -1.190 1.00 88.88 113 PRO A N 1
ATOM 906 C CA . PRO A 1 113 ? 18.936 -3.101 0.160 1.00 88.88 113 PRO A CA 1
ATOM 907 C C . PRO A 1 113 ? 18.435 -2.096 1.204 1.00 88.88 113 PRO A C 1
ATOM 909 O O . PRO A 1 113 ? 17.626 -2.413 2.073 1.00 88.88 113 PRO A O 1
ATOM 912 N N . HIS A 1 114 ? 18.875 -0.844 1.087 1.00 89.75 114 HIS A N 1
ATOM 913 C CA . HIS A 1 114 ? 18.420 0.241 1.948 1.00 89.75 114 HIS A CA 1
ATOM 914 C C . HIS A 1 114 ? 16.935 0.584 1.740 1.00 89.75 114 HIS A C 1
ATOM 916 O O . HIS A 1 114 ? 16.239 0.911 2.703 1.00 89.75 114 HIS A O 1
ATOM 922 N N . ASP A 1 115 ? 16.431 0.502 0.508 1.00 89.25 115 ASP A N 1
ATOM 923 C CA . ASP A 1 115 ? 15.017 0.746 0.234 1.00 89.25 115 ASP A CA 1
ATOM 924 C C . ASP A 1 115 ? 14.157 -0.413 0.752 1.00 89.25 115 ASP A C 1
ATOM 926 O O . ASP A 1 115 ? 13.126 -0.155 1.370 1.00 89.25 115 ASP A O 1
ATOM 930 N N . LEU A 1 116 ? 14.607 -1.667 0.609 1.00 89.56 116 LEU A N 1
ATOM 931 C CA . LEU A 1 116 ? 13.965 -2.834 1.235 1.00 89.56 116 LEU A CA 1
ATOM 932 C C . LEU A 1 116 ? 13.877 -2.677 2.756 1.00 89.56 116 LEU A C 1
ATOM 934 O O . LEU A 1 116 ? 12.798 -2.828 3.332 1.00 89.56 116 LEU A O 1
ATOM 938 N N . TRP A 1 117 ? 14.978 -2.282 3.401 1.00 91.12 117 TRP A N 1
ATOM 939 C CA . TRP A 1 117 ?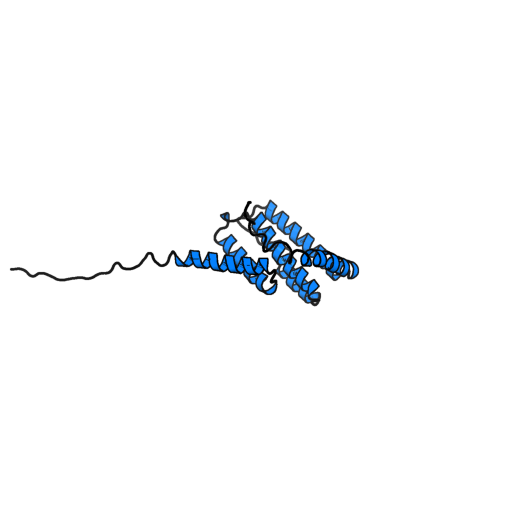 14.998 -2.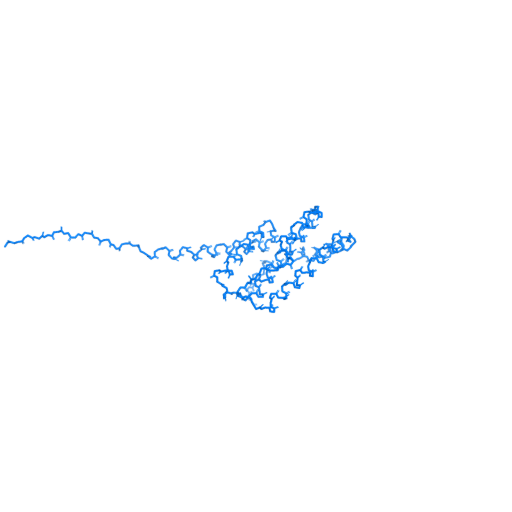015 4.839 1.00 91.12 117 TRP A CA 1
ATOM 940 C C . TRP A 1 117 ? 14.000 -0.916 5.237 1.00 91.12 117 TRP A C 1
ATOM 942 O O . TRP A 1 117 ? 13.228 -1.100 6.180 1.00 91.12 117 TRP A O 1
ATOM 952 N N . LYS A 1 118 ? 13.945 0.199 4.494 1.00 91.00 118 LYS A N 1
ATOM 953 C CA . LYS A 1 118 ? 12.982 1.284 4.754 1.00 91.00 118 LYS A CA 1
ATOM 954 C C . LYS A 1 118 ? 11.532 0.842 4.596 1.00 91.00 118 LYS A C 1
ATOM 956 O O . LYS A 1 118 ? 10.688 1.246 5.395 1.00 91.00 118 LYS A O 1
ATOM 961 N N . VAL A 1 119 ? 11.229 0.037 3.580 1.00 91.62 119 VAL A N 1
ATOM 962 C CA . VAL A 1 119 ? 9.879 -0.514 3.394 1.00 91.62 119 VAL A CA 1
ATOM 963 C C . VAL A 1 119 ? 9.529 -1.432 4.564 1.00 91.62 119 VAL A C 1
ATOM 965 O O . VAL A 1 119 ? 8.428 -1.325 5.099 1.00 91.62 119 VAL A O 1
ATOM 968 N N . GLY A 1 120 ? 10.478 -2.247 5.032 1.00 90.88 120 GLY A N 1
ATOM 969 C CA . GLY A 1 120 ? 10.296 -3.105 6.203 1.00 90.88 120 GLY A CA 1
ATOM 970 C C . GLY A 1 120 ? 9.988 -2.307 7.471 1.00 90.88 120 GLY A C 1
ATOM 971 O O . GLY A 1 120 ? 9.029 -2.617 8.174 1.00 90.88 120 GLY A O 1
ATOM 972 N N . GLN A 1 121 ? 10.733 -1.225 7.725 1.00 92.19 121 GLN A N 1
ATOM 973 C CA . GLN A 1 121 ? 10.449 -0.311 8.840 1.00 92.19 121 GLN A CA 1
ATOM 974 C C . GLN A 1 121 ? 9.048 0.298 8.732 1.00 92.19 121 GLN A C 1
ATOM 976 O O . GLN A 1 121 ? 8.279 0.253 9.689 1.00 92.19 121 GLN A O 1
ATOM 981 N N . CYS A 1 122 ? 8.677 0.786 7.547 1.00 93.06 122 CYS A N 1
ATOM 982 C CA . CYS A 1 122 ? 7.347 1.338 7.299 1.00 93.06 122 CYS A CA 1
ATOM 983 C C . CYS A 1 122 ? 6.233 0.314 7.587 1.00 93.06 122 CYS A C 1
ATOM 985 O O . CYS A 1 122 ? 5.208 0.661 8.176 1.00 93.06 122 CYS A O 1
ATOM 987 N N . TYR A 1 123 ? 6.431 -0.953 7.212 1.00 93.62 123 TYR A N 1
ATOM 988 C CA . TYR A 1 123 ? 5.451 -2.014 7.452 1.00 93.62 123 TYR A CA 1
ATOM 989 C C . TYR A 1 123 ? 5.303 -2.294 8.951 1.00 93.62 123 TYR A C 1
ATOM 991 O O . TYR A 1 123 ? 4.182 -2.382 9.448 1.00 93.62 123 TYR A O 1
ATOM 999 N N . GLN A 1 124 ? 6.412 -2.348 9.690 1.00 92.81 124 GLN A N 1
ATOM 1000 C CA . GLN A 1 124 ? 6.399 -2.545 11.142 1.00 92.81 124 GLN A CA 1
ATOM 1001 C C . GLN A 1 124 ? 5.727 -1.385 11.887 1.00 92.81 124 GLN A C 1
ATOM 1003 O O . GLN A 1 124 ? 4.875 -1.603 12.751 1.00 92.81 124 GLN A O 1
ATOM 1008 N N . GLU A 1 125 ? 6.046 -0.143 11.520 1.00 94.00 125 GLU A N 1
ATOM 1009 C CA . GLU A 1 125 ? 5.392 1.048 12.069 1.00 94.00 125 GLU A CA 1
ATOM 1010 C C . GLU A 1 125 ? 3.880 1.016 11.827 1.00 94.00 125 GLU A C 1
ATOM 1012 O O . GLU A 1 125 ? 3.093 1.272 12.743 1.00 94.00 125 GLU A O 1
ATOM 1017 N N . PHE A 1 126 ? 3.459 0.634 10.618 1.00 93.81 126 PHE A N 1
ATOM 1018 C CA . PHE A 1 126 ? 2.045 0.529 10.278 1.00 93.81 126 PHE A CA 1
ATOM 1019 C C . PHE A 1 126 ? 1.332 -0.594 11.046 1.00 93.81 126 PHE A C 1
ATOM 1021 O O . PHE A 1 126 ? 0.198 -0.404 11.498 1.00 93.81 126 PHE A O 1
ATOM 1028 N N . ARG A 1 127 ? 1.982 -1.746 11.263 1.00 93.12 127 ARG A N 1
ATOM 1029 C CA . ARG A 1 127 ? 1.431 -2.823 12.106 1.00 93.12 127 ARG A CA 1
ATOM 1030 C C . ARG A 1 127 ? 1.247 -2.351 13.546 1.00 93.12 127 ARG A C 1
ATOM 1032 O O . ARG A 1 127 ? 0.151 -2.479 14.085 1.00 93.12 127 ARG A O 1
ATOM 1039 N N . ASN A 1 128 ? 2.259 -1.714 14.136 1.00 93.50 128 ASN A N 1
ATOM 1040 C CA . ASN A 1 128 ? 2.176 -1.142 15.486 1.00 93.50 128 ASN A CA 1
ATOM 1041 C C . ASN A 1 128 ? 1.048 -0.110 15.607 1.00 93.50 128 ASN A C 1
ATOM 1043 O O . ASN A 1 128 ? 0.278 -0.118 16.572 1.00 93.50 128 ASN A O 1
ATOM 1047 N N . PHE A 1 129 ? 0.913 0.750 14.599 1.00 93.25 129 PHE A N 1
ATOM 1048 C CA . PHE A 1 129 ? -0.188 1.698 14.501 1.00 93.25 129 PHE A CA 1
ATOM 1049 C C . PHE A 1 129 ? -1.554 0.992 14.431 1.00 93.25 129 PHE A C 1
ATOM 1051 O O . PHE A 1 129 ? -2.477 1.360 15.159 1.00 93.25 129 PHE A O 1
ATOM 1058 N N . THR A 1 130 ? -1.672 -0.066 13.629 1.00 92.12 130 THR A N 1
ATOM 1059 C CA . THR A 1 130 ? -2.903 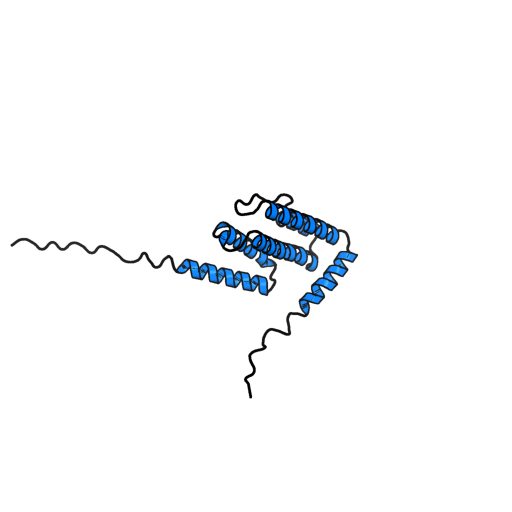-0.857 13.485 1.00 92.12 130 THR A CA 1
ATOM 1060 C C . THR A 1 130 ? -3.279 -1.572 14.786 1.00 92.12 130 THR A C 1
ATOM 1062 O O . THR A 1 130 ? -4.436 -1.523 15.207 1.00 92.12 130 THR A O 1
ATOM 1065 N N . PHE A 1 131 ? -2.312 -2.160 15.495 1.00 92.06 131 PHE A N 1
ATOM 1066 C CA . PHE A 1 131 ? -2.545 -2.751 16.816 1.00 92.06 131 PHE A CA 1
ATOM 1067 C C . PHE A 1 131 ? -3.019 -1.713 17.834 1.00 92.06 131 PHE A C 1
ATOM 1069 O O . PHE A 1 131 ? -3.921 -1.985 18.630 1.00 92.06 131 PHE A O 1
ATOM 1076 N N . ARG A 1 132 ? -2.459 -0.499 17.790 1.00 92.50 132 ARG A N 1
ATOM 1077 C CA . ARG A 1 132 ? -2.907 0.607 18.641 1.00 92.50 132 ARG A CA 1
ATOM 1078 C C . ARG A 1 132 ? -4.348 1.015 18.328 1.00 92.50 132 ARG A C 1
ATOM 1080 O O . ARG A 1 132 ? -5.107 1.221 19.270 1.00 92.50 132 ARG A O 1
ATOM 1087 N N . LEU A 1 133 ? -4.734 1.074 17.050 1.00 89.94 133 LEU A N 1
ATOM 1088 C CA . LEU A 1 133 ? -6.122 1.326 16.635 1.00 89.94 133 LEU A CA 1
ATOM 1089 C C . LEU A 1 133 ? -7.094 0.242 17.118 1.00 89.94 133 LEU A C 1
ATOM 1091 O O . LEU A 1 133 ? -8.236 0.552 17.437 1.00 89.94 133 LEU A O 1
ATOM 1095 N N . ILE A 1 134 ? -6.669 -1.022 17.175 1.00 89.88 134 ILE A N 1
ATOM 1096 C CA . ILE A 1 134 ? -7.514 -2.115 17.683 1.00 89.88 134 ILE A CA 1
ATOM 1097 C C . ILE A 1 134 ? -7.674 -2.028 19.205 1.00 89.88 134 ILE A C 1
ATOM 1099 O O . ILE A 1 134 ? -8.772 -2.232 19.718 1.00 89.88 134 ILE A O 1
ATOM 1103 N N . ARG A 1 135 ? -6.584 -1.745 19.927 1.00 90.19 135 ARG A N 1
ATOM 1104 C CA . ARG A 1 135 ? -6.552 -1.782 21.395 1.00 90.19 135 ARG A CA 1
ATOM 1105 C C . ARG A 1 135 ? -7.198 -0.561 22.051 1.00 90.19 135 ARG A C 1
ATOM 1107 O O . ARG A 1 135 ? -7.796 -0.697 23.113 1.00 90.19 135 ARG A O 1
ATOM 1114 N N . ASP A 1 136 ? -7.025 0.623 21.471 1.00 91.75 136 ASP A N 1
ATOM 1115 C CA . ASP A 1 136 ? -7.452 1.892 22.064 1.00 91.75 136 ASP A CA 1
ATOM 1116 C C . ASP A 1 136 ? -8.644 2.484 21.301 1.00 91.75 136 ASP A C 1
ATOM 1118 O O . ASP A 1 136 ? -8.495 3.143 20.269 1.00 91.75 136 ASP A O 1
ATOM 1122 N N . ASP A 1 137 ? -9.842 2.259 21.842 1.00 86.06 137 ASP A N 1
ATOM 1123 C CA . ASP A 1 137 ? -11.094 2.735 21.254 1.00 86.06 137 ASP A CA 1
ATOM 1124 C C . ASP A 1 137 ? -11.204 4.270 21.221 1.00 86.06 137 ASP A C 1
ATOM 1126 O O . ASP A 1 137 ? -11.732 4.840 20.261 1.00 86.06 137 ASP A O 1
ATOM 1130 N N . LYS A 1 138 ? -10.641 4.961 22.224 1.00 88.19 138 LYS A N 1
ATOM 1131 C CA . LYS A 1 138 ? -10.632 6.431 22.269 1.00 88.19 138 LYS A CA 1
ATOM 1132 C C . LYS A 1 138 ? -9.758 6.983 21.153 1.00 88.19 138 LYS A C 1
ATOM 1134 O O . LYS A 1 138 ? -10.182 7.875 20.417 1.00 88.19 138 LYS A O 1
ATOM 1139 N N . PHE A 1 139 ? -8.557 6.427 21.003 1.00 87.94 139 PHE A N 1
ATOM 1140 C CA . PHE A 1 139 ? -7.648 6.790 19.920 1.00 87.94 139 PHE A CA 1
ATOM 1141 C C . PHE A 1 139 ? -8.259 6.493 18.550 1.00 87.94 139 PHE A C 1
ATOM 1143 O O . PHE A 1 139 ? -8.210 7.349 17.667 1.00 87.94 139 PHE A O 1
ATOM 1150 N N . ARG A 1 140 ? -8.883 5.321 18.383 1.00 87.75 140 ARG A N 1
ATOM 1151 C CA . ARG A 1 140 ? -9.576 4.936 17.149 1.00 87.75 140 ARG A CA 1
ATOM 1152 C C . ARG A 1 140 ? -10.669 5.928 16.780 1.00 87.75 140 ARG A C 1
ATOM 1154 O O . ARG A 1 140 ? -10.680 6.423 15.657 1.00 87.75 140 ARG A O 1
ATOM 1161 N N . THR A 1 141 ? -11.553 6.244 17.720 1.00 85.06 141 THR A N 1
ATOM 1162 C CA . THR A 1 141 ? -12.682 7.149 17.477 1.00 85.06 141 THR A CA 1
ATOM 1163 C C . THR A 1 141 ? -12.195 8.551 17.116 1.00 85.06 141 THR A C 1
ATOM 1165 O O . THR A 1 141 ? -12.627 9.106 16.108 1.00 85.06 141 THR A O 1
ATOM 1168 N N . HIS A 1 142 ? -11.224 9.085 17.862 1.00 88.50 142 HIS A N 1
ATOM 1169 C CA . HIS A 1 142 ? -10.619 10.387 17.573 1.00 88.50 142 HIS A CA 1
ATOM 1170 C C . HIS A 1 142 ? -9.920 10.417 16.203 1.00 88.50 142 HIS A C 1
ATOM 1172 O O . HIS A 1 142 ? -10.078 11.367 15.436 1.00 88.50 142 HIS A O 1
ATOM 1178 N N . TYR A 1 143 ? -9.165 9.366 15.864 1.00 85.44 143 TYR A N 1
ATOM 1179 C CA . TYR A 1 143 ? -8.479 9.267 14.577 1.00 85.44 143 TYR A CA 1
ATOM 1180 C C . TYR A 1 143 ? -9.469 9.201 13.412 1.00 85.44 143 TYR A C 1
ATOM 1182 O O . TYR A 1 143 ? -9.330 9.965 12.460 1.00 85.44 143 TYR A O 1
ATOM 1190 N N . LEU A 1 144 ? -10.488 8.339 13.489 1.00 82.56 144 LEU A N 1
ATOM 1191 C CA . LEU A 1 144 ? -11.491 8.206 12.430 1.00 82.56 144 LEU A CA 1
ATOM 1192 C C . LEU A 1 144 ? -12.296 9.499 12.253 1.00 82.56 144 LEU A C 1
ATOM 1194 O O . LEU A 1 144 ? -12.514 9.918 11.120 1.00 82.56 144 LEU A O 1
ATOM 1198 N N . GLN A 1 145 ? -12.669 10.184 13.337 1.00 80.50 145 GLN A N 1
ATOM 1199 C CA . GLN A 1 145 ? -13.379 11.465 13.257 1.00 80.50 145 GLN A CA 1
ATOM 1200 C C . GLN A 1 145 ? -12.535 12.553 12.575 1.00 80.50 145 GLN A C 1
ATOM 1202 O O . GLN A 1 145 ? -13.007 13.190 11.634 1.00 80.50 145 GLN A O 1
ATOM 1207 N N . ASN A 1 146 ? -11.273 12.726 12.977 1.00 76.31 146 ASN A N 1
ATOM 1208 C CA . ASN A 1 146 ? -10.424 13.801 12.450 1.00 76.31 146 ASN A CA 1
ATOM 1209 C C . ASN A 1 146 ? -9.892 13.510 11.039 1.00 76.31 146 ASN A C 1
ATOM 1211 O O . ASN A 1 146 ? -9.837 14.402 10.186 1.00 76.31 146 ASN A O 1
ATOM 1215 N N . ALA A 1 147 ? -9.509 12.259 10.771 1.00 68.44 147 ALA A N 1
ATOM 1216 C CA . ALA A 1 147 ? -8.979 11.864 9.473 1.00 68.44 147 ALA A CA 1
ATOM 1217 C C . ALA A 1 147 ? -10.080 11.882 8.404 1.00 68.44 147 ALA A C 1
ATOM 1219 O O . ALA A 1 147 ? -9.861 12.404 7.314 1.00 68.44 147 ALA A O 1
ATOM 1220 N N . LEU A 1 148 ? -11.282 11.377 8.704 1.00 59.66 148 LEU A N 1
ATOM 1221 C CA . LEU A 1 148 ? -12.366 11.290 7.719 1.00 59.66 148 LEU A CA 1
ATOM 1222 C C . LEU A 1 148 ? -13.095 12.626 7.503 1.00 59.66 148 LEU A C 1
ATOM 1224 O O . LEU A 1 148 ? -13.534 12.891 6.381 1.00 59.66 148 LEU A O 1
ATOM 1228 N N . ALA A 1 149 ? -13.170 13.502 8.514 1.00 54.19 149 ALA A N 1
ATOM 1229 C CA . ALA A 1 149 ? -13.735 14.847 8.349 1.00 54.19 149 ALA A CA 1
ATOM 1230 C C . ALA A 1 149 ? -12.940 15.686 7.331 1.00 54.19 149 ALA A C 1
ATOM 1232 O O . ALA A 1 149 ? -13.524 16.345 6.471 1.00 54.19 149 ALA A O 1
ATOM 1233 N N . THR A 1 150 ? -11.609 15.578 7.357 1.00 54.97 150 THR A N 1
ATOM 1234 C CA . THR A 1 150 ? -10.713 16.314 6.450 1.00 54.97 150 THR A CA 1
ATOM 1235 C C . THR A 1 150 ? -10.861 15.857 4.990 1.00 54.97 150 THR A C 1
ATOM 1237 O O . THR A 1 150 ? -10.735 16.652 4.061 1.00 54.97 150 THR A O 1
ATOM 1240 N N . PHE A 1 151 ? -11.202 14.585 4.755 1.00 50.22 151 PHE A N 1
ATOM 1241 C CA . PHE A 1 151 ? -11.306 14.018 3.407 1.00 50.22 151 PHE A CA 1
ATOM 1242 C C . PHE A 1 151 ? -12.683 14.150 2.743 1.00 50.22 151 PHE A C 1
ATOM 1244 O O . PHE A 1 151 ? -12.758 13.964 1.527 1.00 50.22 151 PHE A O 1
ATOM 1251 N N . ARG A 1 152 ? -13.747 14.480 3.492 1.00 49.72 152 ARG A N 1
ATOM 1252 C CA . ARG A 1 152 ? -15.076 14.785 2.923 1.00 49.72 152 ARG A CA 1
ATOM 1253 C C . ARG A 1 152 ? -15.154 16.184 2.303 1.00 49.72 152 ARG A C 1
ATOM 1255 O O . ARG A 1 152 ? -15.898 16.370 1.347 1.00 49.72 152 ARG A O 1
ATOM 1262 N N . HIS A 1 153 ? -14.362 17.144 2.783 1.00 45.12 153 HIS A N 1
ATOM 1263 C CA . HIS A 1 153 ? -14.462 18.547 2.355 1.00 45.12 153 HIS A CA 1
ATOM 1264 C C . HIS A 1 153 ? -13.768 18.880 1.020 1.00 45.12 153 HIS A C 1
ATOM 1266 O O . HIS A 1 153 ? -14.037 19.926 0.440 1.00 45.12 153 HIS A O 1
ATOM 1272 N N . VAL A 1 154 ? -12.924 17.987 0.490 1.00 49.03 154 VAL A N 1
ATOM 1273 C CA . VAL A 1 154 ? -12.185 18.210 -0.775 1.00 49.03 154 VAL A CA 1
ATOM 1274 C C . VAL A 1 154 ? -13.002 17.792 -2.016 1.00 49.03 154 VAL A C 1
ATOM 1276 O O . VAL A 1 154 ? -12.566 17.963 -3.147 1.00 49.03 154 VAL A O 1
ATOM 1279 N N . SER A 1 155 ? -14.218 17.260 -1.845 1.00 44.16 155 SER A N 1
ATOM 1280 C CA . SER A 1 155 ? -14.987 16.683 -2.959 1.00 44.16 155 SER A CA 1
ATOM 1281 C C . SER A 1 155 ? -15.924 17.653 -3.701 1.00 44.16 155 SER A C 1
ATOM 1283 O O . SER A 1 155 ? -16.590 17.200 -4.629 1.00 44.16 155 SER A O 1
ATOM 1285 N N . SER A 1 156 ? -16.008 18.944 -3.343 1.00 38.84 156 SER A N 1
ATOM 1286 C CA . SER A 1 156 ? -17.039 19.832 -3.924 1.00 38.84 156 SER A CA 1
ATOM 1287 C C . SER A 1 156 ? -16.574 21.173 -4.513 1.00 38.84 156 SER A C 1
ATOM 1289 O O . SER A 1 1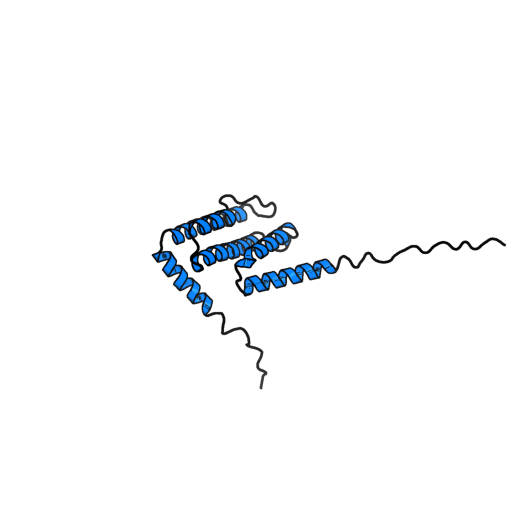56 ? -17.423 21.861 -5.070 1.00 38.84 156 SER A O 1
ATOM 1291 N N . ALA A 1 157 ? -15.293 21.560 -4.440 1.00 44.50 157 ALA A N 1
ATOM 1292 C CA . ALA A 1 157 ? -14.871 22.901 -4.888 1.00 44.50 157 ALA A CA 1
ATOM 1293 C C . ALA A 1 157 ? -14.056 22.951 -6.199 1.00 44.50 157 ALA A C 1
ATOM 1295 O O . ALA A 1 157 ? -14.191 23.922 -6.932 1.00 44.50 157 ALA A O 1
ATOM 1296 N N . ASP A 1 158 ? -13.299 21.911 -6.574 1.00 46.38 158 ASP A N 1
ATOM 1297 C CA . ASP A 1 158 ? -12.251 22.086 -7.605 1.00 46.38 158 ASP A CA 1
ATOM 1298 C C . ASP A 1 158 ? -12.457 21.293 -8.911 1.00 46.38 158 ASP A C 1
ATOM 1300 O O . ASP A 1 158 ? -11.483 20.945 -9.576 1.00 46.38 158 ASP A O 1
ATOM 1304 N N . MET A 1 159 ? -13.695 20.965 -9.314 1.00 47.47 159 MET A N 1
ATOM 1305 C CA . MET A 1 159 ? -13.910 20.186 -10.554 1.00 47.47 159 MET A CA 1
ATOM 1306 C C . MET A 1 159 ? -14.411 20.942 -11.789 1.00 47.47 159 MET A C 1
ATOM 1308 O O . MET A 1 159 ? -14.347 20.350 -12.861 1.00 47.47 159 MET A O 1
ATOM 1312 N N . PHE A 1 160 ? -14.796 22.223 -11.720 1.00 49.06 160 PHE A N 1
ATOM 1313 C CA . PHE A 1 160 ? -15.131 22.996 -12.932 1.00 49.06 160 PHE A CA 1
ATOM 1314 C C . PHE A 1 160 ? -14.781 24.490 -12.816 1.00 49.06 160 PHE A C 1
ATOM 1316 O O . PHE A 1 160 ? -15.650 25.351 -12.863 1.00 49.06 160 PHE A O 1
ATOM 1323 N N . GLY A 1 161 ? -13.489 24.801 -12.700 1.00 40.31 161 GLY A N 1
ATOM 1324 C CA . GLY A 1 161 ? -12.946 26.126 -13.020 1.00 40.31 161 GLY A CA 1
ATOM 1325 C C . GLY A 1 161 ? -12.368 26.126 -14.434 1.00 40.31 161 GLY A C 1
ATOM 1326 O O . GLY A 1 161 ? -11.153 26.085 -14.601 1.00 40.31 161 GLY A O 1
ATOM 1327 N N . GLY A 1 162 ? -13.231 26.070 -15.451 1.00 40.38 162 GLY A N 1
ATOM 1328 C CA . GLY A 1 162 ? -12.825 26.333 -16.835 1.00 40.38 162 GLY A CA 1
ATOM 1329 C C . GLY A 1 162 ? -12.423 27.806 -17.014 1.00 40.38 162 GLY A C 1
ATOM 1330 O O . GLY A 1 162 ? -12.841 28.644 -16.215 1.00 40.38 162 GLY A O 1
ATOM 1331 N N . PRO A 1 163 ? -11.615 28.140 -18.035 1.00 47.88 163 PRO A N 1
ATOM 1332 C CA . PRO A 1 163 ? -11.117 29.496 -18.229 1.00 47.88 163 PRO A CA 1
ATOM 1333 C C . PRO A 1 163 ? -12.277 30.422 -18.608 1.00 47.88 163 PRO A C 1
ATOM 1335 O O . PRO A 1 163 ? -12.855 30.285 -19.686 1.00 47.88 163 PRO A O 1
ATOM 1338 N N . THR A 1 164 ? -12.626 31.366 -17.735 1.00 50.03 164 THR A N 1
ATOM 1339 C CA . THR A 1 164 ? -13.458 32.505 -18.128 1.00 50.03 164 THR A CA 1
ATOM 1340 C C . THR A 1 164 ? -12.585 33.461 -18.926 1.00 50.03 164 THR A C 1
ATOM 1342 O O . THR A 1 164 ? -11.560 33.941 -18.447 1.00 50.03 164 THR A O 1
ATOM 1345 N N . THR A 1 165 ? -12.983 33.644 -20.175 1.00 52.78 165 THR A N 1
ATOM 1346 C CA . THR A 1 165 ? -12.421 34.534 -21.184 1.00 52.78 165 THR A CA 1
ATOM 1347 C C . THR A 1 165 ? -12.207 35.955 -20.666 1.00 52.78 165 THR A C 1
ATOM 1349 O O . THR A 1 165 ? -13.044 36.482 -19.939 1.00 52.78 165 THR A O 1
ATOM 1352 N N . ASN A 1 166 ? -11.081 36.541 -21.081 1.00 45.38 166 ASN A N 1
ATOM 1353 C CA . ASN A 1 166 ? -10.768 37.962 -20.964 1.00 45.38 166 ASN A CA 1
ATOM 1354 C C . ASN A 1 166 ? -11.857 38.817 -21.626 1.00 45.38 166 ASN A C 1
ATOM 1356 O O . ASN A 1 166 ? -12.217 38.530 -22.768 1.00 45.38 166 ASN A O 1
ATOM 1360 N N . ASP A 1 167 ? -12.250 39.886 -20.941 1.00 46.31 167 ASP A N 1
ATOM 1361 C CA . ASP A 1 167 ? -12.629 41.173 -21.530 1.00 46.31 167 ASP A CA 1
ATOM 1362 C C . ASP A 1 167 ? -11.743 42.256 -20.897 1.00 46.31 167 ASP A C 1
ATOM 1364 O O . ASP A 1 167 ? -11.527 42.186 -19.661 1.00 46.31 167 ASP A O 1
#

InterPro domains:
  IPR029400 TERF1-interacting nuclear factor 2, N-terminal domain [PF14973] (34-149)
  IPR039098 TERF1-interacting nuclear factor 2 [PTHR15512] (26-148)

Organism: Pleurodeles waltl (NCBI:txid8319)

pLDDT: mean 78.26, std 18.66, range [35.28, 94.0]

Secondary structure (DSSP, 8-state):
--------------SSTTSSHHHHHHHHHHHHHHHHHHHT-GGGHHHHHHHHHHHHHH-GGGS-HHHHHHHHHHHHHHHHHHHHHTT--HHHHHHHHHHHS-SSPPP-TTS-HHHHHHHHHHHHHHHHHHHHHHH-HHHHHHHHHHHHHHHHGGGSSSS----PPP-